Protein AF-A0A174PTY2-F1 (afdb_monomer_lite)

Organism: NCBI:txid40520

Radius of gyration: 15.73 Å; chains: 1; bounding box: 35×33×38 Å

pLDDT: mean 95.58, std 2.13, range [88.5, 98.44]

Foldseek 3Di:
DDPVVVVVVCVPDDPPDFDAPDDPPHFTFLDWDDDPVDPDIDTDGPVRDLVLCVLVVLVVVCVVVVPDPVVSLLSCVVSVNALVNCCVRVNDVVSVVSVVVCVVVVVD

Structure (mmCIF, N/CA/C/O backbone):
data_AF-A0A174PTY2-F1
#
_entry.id   AF-A0A174PTY2-F1
#
loop_
_atom_site.group_PDB
_atom_site.id
_atom_site.type_symbol
_atom_site.label_atom_id
_atom_site.label_alt_id
_atom_site.label_comp_id
_atom_site.label_asym_id
_atom_site.label_entity_id
_atom_site.label_seq_id
_atom_site.pdbx_PDB_ins_code
_atom_site.Cartn_x
_atom_site.Cartn_y
_atom_site.Cartn_z
_atom_site.occupancy
_atom_site.B_iso_or_equiv
_atom_site.auth_seq_id
_atom_site.auth_comp_id
_atom_site.auth_asym_id
_atom_site.auth_atom_id
_atom_site.pdbx_PDB_model_num
ATOM 1 N N . MET A 1 1 ? -17.431 2.191 12.980 1.00 91.50 1 MET A N 1
ATOM 2 C CA . MET A 1 1 ? -16.664 1.610 14.117 1.00 91.50 1 MET A CA 1
ATOM 3 C C . MET A 1 1 ? -15.576 2.609 14.516 1.00 91.50 1 MET A C 1
ATOM 5 O O . MET A 1 1 ? -15.190 3.385 13.661 1.00 91.50 1 MET A O 1
ATOM 9 N N . LYS A 1 2 ? -15.103 2.662 15.771 1.00 96.50 2 LYS A N 1
ATOM 10 C CA . LYS A 1 2 ? -13.950 3.520 16.140 1.00 96.50 2 LYS A CA 1
ATOM 11 C C . LYS A 1 2 ? -12.630 2.769 15.922 1.00 96.50 2 LYS A C 1
ATOM 13 O O . LYS A 1 2 ? -12.605 1.561 16.144 1.00 96.50 2 LYS A O 1
ATOM 18 N N . VAL A 1 3 ? -11.544 3.479 15.599 1.00 95.69 3 VAL A N 1
ATOM 19 C CA . VAL A 1 3 ? -10.204 2.906 15.323 1.00 95.69 3 VAL A CA 1
ATOM 20 C C . VAL A 1 3 ? -9.752 1.926 16.411 1.00 95.69 3 VAL A C 1
ATOM 22 O O . VAL A 1 3 ? -9.483 0.767 16.124 1.00 95.69 3 VAL A O 1
ATOM 25 N N . LYS A 1 4 ? -9.813 2.324 17.691 1.00 97.25 4 LYS A N 1
ATOM 26 C CA . LYS A 1 4 ? -9.450 1.448 18.827 1.00 97.25 4 LYS A CA 1
ATOM 27 C C . LYS A 1 4 ? -10.225 0.126 18.890 1.00 97.25 4 LYS A C 1
ATOM 29 O O . LYS A 1 4 ? -9.768 -0.837 19.492 1.00 97.25 4 LYS A O 1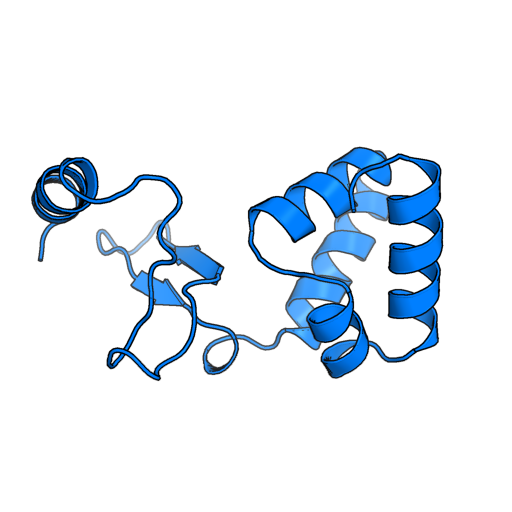
ATOM 34 N N . THR A 1 5 ? -11.445 0.101 18.360 1.00 97.94 5 THR A N 1
ATOM 35 C CA . THR A 1 5 ? -12.285 -1.100 18.330 1.00 97.94 5 THR A CA 1
ATOM 36 C C . THR A 1 5 ? -11.957 -1.961 17.118 1.00 97.94 5 THR A C 1
ATOM 38 O O . THR A 1 5 ? -12.020 -3.181 17.238 1.00 97.94 5 THR A O 1
ATOM 41 N N . LEU A 1 6 ? -11.606 -1.339 15.988 1.00 96.38 6 LEU A N 1
ATOM 42 C CA . LEU A 1 6 ? -11.140 -2.035 14.791 1.00 96.38 6 LEU A CA 1
ATOM 43 C C . LEU A 1 6 ? -9.818 -2.758 15.069 1.00 96.38 6 LEU A C 1
ATOM 45 O O . LEU A 1 6 ? -9.762 -3.967 14.885 1.00 96.38 6 LEU A O 1
ATOM 49 N N . ILE A 1 7 ? -8.828 -2.059 15.639 1.00 96.94 7 ILE A N 1
ATOM 50 C CA . ILE A 1 7 ? -7.522 -2.630 16.018 1.00 96.94 7 ILE A CA 1
ATOM 51 C C . ILE A 1 7 ? -7.704 -3.888 16.880 1.00 96.94 7 ILE A C 1
ATOM 53 O O . ILE A 1 7 ? -7.281 -4.968 16.493 1.00 96.94 7 ILE A O 1
ATOM 57 N N . LYS A 1 8 ? -8.476 -3.800 17.972 1.00 97.94 8 LYS A N 1
ATOM 58 C CA . LYS A 1 8 ? -8.756 -4.945 18.866 1.00 97.94 8 LYS A CA 1
ATOM 59 C C . LYS A 1 8 ? -9.435 -6.146 18.202 1.00 97.94 8 LYS A C 1
ATOM 61 O O . LYS A 1 8 ? -9.479 -7.232 18.784 1.00 97.94 8 LYS A O 1
ATOM 66 N N . LYS A 1 9 ? -10.106 -5.935 17.069 1.00 97.44 9 LYS A N 1
ATOM 67 C CA . LYS A 1 9 ? -10.728 -7.012 16.293 1.00 97.44 9 LYS A CA 1
ATOM 68 C C . LYS A 1 9 ? -9.720 -7.624 15.323 1.00 97.44 9 LYS A C 1
ATOM 70 O O . LYS A 1 9 ? -9.700 -8.845 15.230 1.00 97.44 9 LYS A O 1
ATOM 75 N N . LEU A 1 10 ? -8.909 -6.796 14.663 1.00 96.44 10 LEU A N 1
ATOM 76 C CA . LEU A 1 10 ? -7.859 -7.230 13.738 1.00 96.44 10 LEU A CA 1
ATOM 77 C C . LEU A 1 10 ? -6.730 -7.983 14.454 1.00 96.44 10 LEU A C 1
ATOM 79 O O . LEU A 1 10 ? -6.303 -9.007 13.950 1.00 96.44 10 LEU A O 1
ATOM 83 N N . GLU A 1 11 ? -6.363 -7.591 15.680 1.00 97.00 11 GLU A N 1
ATOM 84 C CA . GLU A 1 11 ? -5.370 -8.286 16.532 1.00 97.00 11 GLU A CA 1
ATOM 85 C C . GLU A 1 11 ? -5.662 -9.782 16.775 1.00 97.00 11 GLU A C 1
ATOM 87 O O . GLU A 1 11 ? -4.813 -10.507 17.283 1.00 97.00 11 GLU A O 1
ATOM 92 N N . LYS A 1 12 ? -6.885 -10.245 16.492 1.00 97.06 12 LYS A N 1
ATOM 93 C CA . LYS A 1 12 ? -7.300 -11.645 16.670 1.00 97.06 12 LYS A CA 1
ATOM 94 C C . LYS A 1 12 ? -7.265 -12.459 15.378 1.00 97.06 12 LYS A C 1
ATOM 96 O O . LYS A 1 12 ? -7.578 -13.647 15.427 1.00 97.06 12 LYS A O 1
ATOM 101 N N . MET A 1 13 ? -7.010 -11.806 14.251 1.00 97.44 13 MET A N 1
ATOM 102 C CA . MET A 1 13 ? -6.955 -12.423 12.931 1.00 97.44 13 MET A CA 1
ATOM 103 C C . MET A 1 13 ? -5.518 -12.849 12.621 1.00 97.44 13 MET A C 1
ATOM 105 O O . MET A 1 13 ? -4.594 -12.509 13.359 1.00 97.44 13 MET A O 1
ATOM 109 N N . ASP A 1 14 ? -5.350 -13.617 11.548 1.00 97.38 14 ASP A N 1
ATOM 110 C CA . ASP A 1 14 ? -4.030 -13.879 10.978 1.00 97.38 14 ASP A CA 1
ATOM 111 C C . ASP A 1 14 ? -3.397 -12.538 10.552 1.00 97.38 14 ASP A C 1
ATOM 113 O O . ASP A 1 14 ? -4.047 -11.807 9.799 1.00 97.38 14 ASP A O 1
ATOM 117 N N . PRO A 1 15 ? -2.207 -12.167 11.064 1.00 94.75 15 PRO A N 1
ATOM 118 C CA . PRO A 1 15 ? -1.555 -10.908 10.704 1.00 94.75 15 PRO A CA 1
ATOM 119 C C . PRO A 1 15 ? -1.213 -10.808 9.214 1.00 94.75 15 PRO A C 1
ATOM 121 O O . PRO A 1 15 ? -1.152 -9.696 8.705 1.00 94.75 15 PRO A O 1
ATOM 124 N N . GLU A 1 16 ? -1.068 -11.940 8.520 1.00 92.94 16 GLU A N 1
ATOM 125 C CA . GLU A 1 16 ? -0.780 -11.984 7.082 1.00 92.94 16 GLU A CA 1
ATOM 126 C C . GLU A 1 16 ? -2.060 -11.993 6.225 1.00 92.94 16 GLU A C 1
ATOM 128 O O . GLU A 1 16 ? -2.002 -12.057 4.997 1.00 92.94 16 GLU A O 1
ATOM 133 N N . ALA A 1 17 ? -3.247 -11.966 6.846 1.00 94.25 17 ALA A N 1
ATOM 134 C CA . ALA A 1 17 ? -4.498 -11.914 6.103 1.00 94.25 17 ALA A CA 1
ATOM 135 C C . ALA A 1 17 ? -4.751 -10.518 5.526 1.00 94.25 17 ALA A C 1
ATOM 137 O O . ALA A 1 17 ? -4.751 -9.507 6.229 1.00 94.25 17 ALA A O 1
ATOM 138 N N . GLU A 1 18 ? -5.098 -10.490 4.246 1.00 92.56 18 GLU A N 1
ATOM 139 C CA . GLU A 1 18 ? -5.448 -9.267 3.540 1.00 92.56 18 GLU A CA 1
ATOM 140 C C . GLU A 1 18 ? -6.781 -8.674 4.029 1.00 92.56 18 GLU A C 1
ATOM 142 O O . GLU A 1 18 ? -7.796 -9.365 4.194 1.00 92.56 18 GLU A O 1
ATOM 147 N N . VAL A 1 19 ? -6.800 -7.355 4.228 1.00 94.62 19 VAL A N 1
ATOM 148 C CA . VAL A 1 19 ? -8.009 -6.613 4.592 1.00 94.62 19 VAL A CA 1
ATOM 149 C C . VAL A 1 19 ? -8.740 -6.196 3.319 1.00 94.62 19 VAL A C 1
ATOM 151 O O . VAL A 1 19 ? -8.213 -5.420 2.530 1.00 94.62 19 VAL A O 1
ATOM 154 N N . ARG A 1 20 ? -9.982 -6.660 3.142 1.00 95.25 20 ARG A N 1
ATOM 155 C CA . ARG A 1 20 ? -10.832 -6.328 1.983 1.00 95.25 20 ARG A CA 1
ATOM 156 C C . ARG A 1 20 ? -12.045 -5.484 2.374 1.00 95.25 20 ARG A C 1
ATOM 158 O O . ARG A 1 20 ? -12.623 -5.693 3.447 1.00 95.25 20 ARG A O 1
ATOM 165 N N . LEU A 1 21 ? -12.456 -4.554 1.509 1.00 94.69 21 LEU A N 1
ATOM 166 C CA . LEU A 1 21 ? -13.721 -3.818 1.650 1.00 94.69 21 LEU A CA 1
ATOM 167 C C . LEU A 1 21 ? -14.868 -4.504 0.894 1.00 94.69 21 LEU A C 1
ATOM 169 O O . LEU A 1 21 ? -14.661 -5.380 0.064 1.00 94.69 21 LEU A O 1
ATOM 173 N N . HIS A 1 22 ? -16.102 -4.091 1.200 1.00 90.88 22 HIS A N 1
ATOM 174 C CA . HIS A 1 22 ? -17.368 -4.628 0.673 1.00 90.88 22 HIS A CA 1
ATOM 175 C C . HIS A 1 22 ? -17.715 -6.044 1.153 1.00 90.88 22 HIS A C 1
ATOM 177 O O . HIS A 1 22 ? -18.594 -6.195 2.005 1.00 90.88 22 HIS A O 1
ATOM 183 N N . ASP A 1 23 ? -17.040 -7.069 0.637 1.00 92.19 23 ASP A N 1
ATOM 184 C CA . ASP A 1 23 ? -17.247 -8.470 1.004 1.00 92.19 23 ASP A CA 1
ATOM 185 C C . ASP A 1 23 ? -15.995 -9.326 0.716 1.00 92.19 23 ASP A C 1
ATOM 187 O O . ASP A 1 23 ? -14.934 -8.811 0.379 1.00 92.19 23 ASP A O 1
ATOM 191 N N . LYS A 1 24 ? -16.096 -10.653 0.876 1.00 91.62 24 LYS A N 1
ATOM 192 C CA . LYS A 1 24 ? -14.976 -11.599 0.691 1.00 91.62 24 LYS A CA 1
ATOM 193 C C . LYS A 1 24 ? -14.362 -11.602 -0.719 1.00 91.62 24 LYS A C 1
ATOM 195 O O . LYS A 1 24 ? -13.284 -12.156 -0.902 1.00 91.62 24 LYS A O 1
ATOM 200 N N . SER A 1 25 ? -15.082 -11.080 -1.704 1.00 93.38 25 SER A N 1
ATOM 201 C CA . SER A 1 25 ? -14.681 -10.949 -3.104 1.00 93.38 25 SER A CA 1
ATOM 202 C C . SER A 1 25 ? -14.470 -9.487 -3.502 1.00 93.38 25 SER A C 1
ATOM 204 O O . SER A 1 25 ? -14.222 -9.222 -4.674 1.00 93.38 25 SER A O 1
ATOM 206 N N . GLY A 1 26 ? -14.576 -8.553 -2.552 1.00 94.31 26 GLY A N 1
ATOM 207 C CA . GLY A 1 26 ? -14.283 -7.144 -2.773 1.00 94.31 26 GLY A CA 1
ATOM 208 C C . GLY A 1 26 ? -12.785 -6.855 -2.821 1.00 94.31 26 GLY A C 1
ATOM 209 O O . GLY A 1 26 ? -11.951 -7.765 -2.790 1.00 94.31 26 GLY A O 1
ATOM 210 N N . GLU A 1 27 ? -12.449 -5.576 -2.917 1.00 95.12 27 GLU A N 1
ATOM 211 C CA . GLU A 1 27 ? -11.087 -5.125 -3.192 1.00 95.12 27 GLU A CA 1
ATOM 212 C C . GLU A 1 27 ? -10.219 -5.057 -1.923 1.00 95.12 27 GLU A C 1
ATOM 214 O O . GLU A 1 27 ? -10.734 -4.726 -0.844 1.00 95.12 27 GLU A O 1
ATOM 219 N N . PRO A 1 28 ? -8.913 -5.364 -2.033 1.00 95.44 28 PRO A N 1
ATOM 220 C CA . PRO A 1 28 ? -7.943 -5.107 -0.974 1.00 95.44 28 PRO A CA 1
ATOM 221 C C . PRO A 1 28 ? -7.878 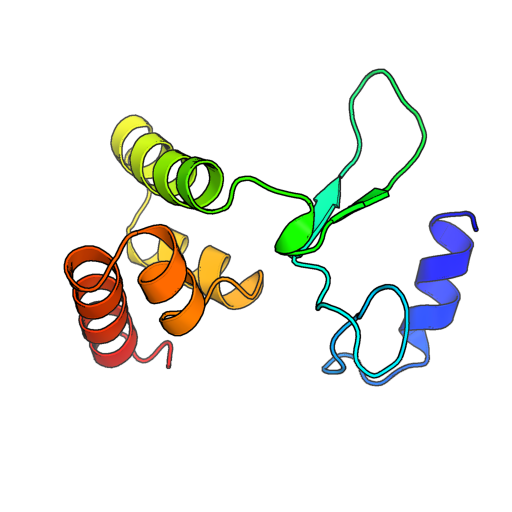-3.619 -0.621 1.00 95.44 28 PRO A C 1
ATOM 223 O O . PRO A 1 28 ? -7.937 -2.752 -1.493 1.00 95.44 28 PRO A O 1
ATOM 226 N N . VAL A 1 29 ? -7.750 -3.323 0.670 1.00 95.81 29 VAL A N 1
ATOM 227 C CA . VAL A 1 29 ? -7.442 -1.973 1.148 1.00 95.81 29 VAL A CA 1
ATOM 228 C C . VAL A 1 29 ? -5.989 -1.656 0.813 1.00 95.81 29 VAL A C 1
ATOM 230 O O . VAL A 1 29 ? -5.104 -2.369 1.272 1.00 95.81 29 VAL A O 1
ATOM 233 N N . LEU A 1 30 ? -5.764 -0.557 0.095 1.00 95.12 30 LEU A N 1
ATOM 234 C CA . LEU A 1 30 ? -4.432 -0.033 -0.220 1.00 95.12 30 LEU A CA 1
ATOM 235 C C . LEU A 1 30 ? -4.033 1.102 0.727 1.00 95.12 30 LEU A C 1
ATOM 237 O O . LEU A 1 30 ? -2.897 1.173 1.183 1.00 95.12 30 LEU A O 1
ATOM 241 N N . PHE A 1 31 ? -4.984 1.974 1.090 1.00 94.75 31 PHE A N 1
ATOM 242 C CA . PHE A 1 31 ? -4.674 3.173 1.874 1.00 94.75 31 PHE A CA 1
ATOM 243 C C . PHE A 1 31 ? -5.532 3.311 3.124 1.00 94.75 31 PHE A C 1
ATOM 245 O O . PHE A 1 31 ? -6.741 3.061 3.122 1.00 94.75 31 PHE A O 1
ATOM 252 N N . VAL A 1 32 ? -4.901 3.798 4.194 1.00 94.56 32 VAL A N 1
ATOM 253 C CA . VAL A 1 32 ? -5.555 4.219 5.437 1.00 94.56 32 VAL A CA 1
ATOM 254 C C . VAL A 1 32 ? -5.349 5.716 5.597 1.00 94.56 32 VAL A C 1
ATOM 256 O O . VAL A 1 32 ? -4.250 6.171 5.906 1.00 94.56 32 VAL A O 1
ATOM 259 N N . LEU A 1 33 ? -6.411 6.497 5.414 1.00 93.62 33 LEU A N 1
ATOM 260 C CA . LEU A 1 33 ? -6.308 7.950 5.359 1.00 93.62 33 LEU A CA 1
ATOM 261 C C . LEU A 1 33 ? -7.001 8.644 6.524 1.00 93.62 33 LEU A C 1
ATOM 263 O O . LEU A 1 33 ? -8.025 8.203 7.050 1.00 93.62 33 LEU A O 1
ATOM 267 N N . CYS A 1 34 ? -6.435 9.791 6.888 1.00 93.38 34 CYS A N 1
ATOM 268 C CA . CYS A 1 34 ? -7.012 10.760 7.804 1.00 93.38 34 CYS A CA 1
ATOM 269 C C . CYS A 1 34 ? -6.580 12.160 7.360 1.00 93.38 34 CYS A C 1
ATOM 271 O O . CYS A 1 34 ? -5.388 12.457 7.275 1.00 93.38 34 CYS A O 1
ATOM 273 N N . ALA A 1 35 ? -7.535 13.047 7.090 1.00 89.88 35 ALA A N 1
ATOM 274 C CA . ALA A 1 35 ? -7.220 14.432 6.758 1.00 89.88 35 ALA A CA 1
ATOM 275 C C . ALA A 1 35 ? -7.236 15.307 8.012 1.00 89.88 35 ALA A C 1
ATOM 277 O O . ALA A 1 35 ? -8.135 15.207 8.836 1.00 89.88 35 ALA A O 1
ATOM 278 N N . LYS A 1 36 ? -6.312 16.274 8.105 1.00 88.50 36 LYS A N 1
ATOM 279 C CA . LYS A 1 36 ? -6.143 17.173 9.270 1.00 88.50 36 LYS A CA 1
ATOM 280 C C . LYS A 1 36 ? -7.436 17.825 9.794 1.00 88.50 36 LYS A C 1
ATOM 282 O O . LYS A 1 36 ? -7.504 18.180 10.966 1.00 88.50 36 LYS A O 1
ATOM 287 N N . LYS A 1 37 ? -8.436 18.038 8.931 1.00 92.56 37 LYS A N 1
ATOM 288 C CA . LYS A 1 37 ? -9.716 18.685 9.276 1.00 92.56 37 LYS A CA 1
ATOM 289 C C . LYS A 1 37 ? -10.812 17.713 9.720 1.00 92.56 37 LYS A C 1
ATOM 291 O O . LYS A 1 37 ? -11.839 18.171 10.211 1.00 92.56 37 LYS A O 1
ATOM 296 N N . TYR A 1 38 ? -10.610 16.411 9.550 1.00 90.88 38 TYR A N 1
ATOM 297 C CA . TYR A 1 38 ? -11.609 15.388 9.823 1.00 90.88 38 TYR A CA 1
ATOM 298 C C . TYR A 1 38 ? -11.048 14.383 10.837 1.00 90.88 38 TYR A C 1
ATOM 300 O O . TYR A 1 38 ? -9.955 13.865 10.641 1.00 90.88 38 TYR A O 1
ATOM 308 N N . PRO A 1 39 ? -11.763 14.096 11.937 1.00 89.62 39 PRO A N 1
ATOM 309 C CA . PRO A 1 39 ? -11.300 13.147 12.951 1.00 89.62 39 PRO A CA 1
ATOM 310 C C . PRO A 1 39 ? -11.513 11.680 12.541 1.00 89.62 39 PRO A C 1
ATOM 312 O O . PRO A 1 39 ? -11.191 10.770 13.310 1.00 89.62 39 PRO A O 1
ATOM 315 N N . ASP A 1 40 ? -12.141 11.454 11.390 1.00 95.31 40 ASP A N 1
ATOM 316 C CA . ASP A 1 40 ? -12.516 10.145 10.885 1.00 95.31 40 ASP A CA 1
ATOM 317 C C . ASP A 1 40 ? -11.398 9.542 10.029 1.00 95.31 40 ASP A C 1
ATOM 319 O O . ASP A 1 40 ? -10.622 10.252 9.395 1.00 95.31 40 ASP A O 1
ATOM 323 N N . VAL A 1 41 ? -11.344 8.211 10.028 1.00 95.69 41 VAL A N 1
ATOM 324 C CA . VAL A 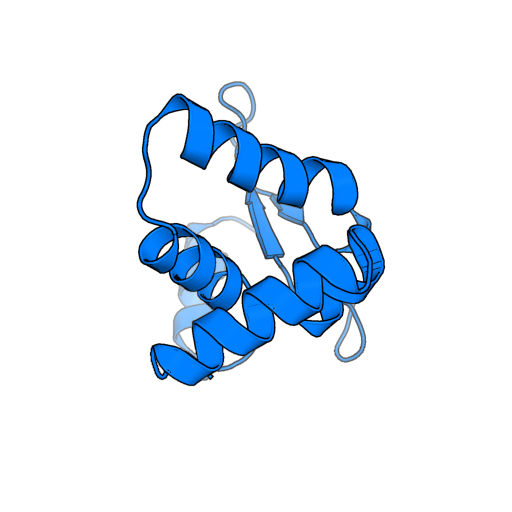1 41 ? -10.430 7.416 9.204 1.00 95.69 41 VAL A CA 1
ATOM 325 C C . VAL A 1 41 ? -11.260 6.701 8.155 1.00 95.69 41 VAL A C 1
ATOM 327 O O . VAL A 1 41 ? -12.295 6.115 8.494 1.00 95.69 41 VAL A O 1
ATOM 330 N N . TRP A 1 42 ? -10.802 6.723 6.911 1.00 94.50 42 TRP A N 1
ATOM 331 C CA . TRP A 1 42 ? -11.370 5.918 5.838 1.00 94.50 42 TRP A CA 1
ATOM 332 C C . TRP A 1 42 ? -10.293 5.047 5.205 1.00 94.50 42 TRP A C 1
ATOM 334 O O . TRP A 1 42 ? -9.096 5.310 5.319 1.00 94.50 42 TRP A O 1
ATOM 344 N N . LEU A 1 43 ? -10.760 3.960 4.613 1.00 95.62 43 LEU A N 1
ATOM 345 C CA . LEU A 1 43 ? -9.950 2.975 3.923 1.00 95.62 43 LEU A CA 1
ATOM 346 C C . LEU A 1 43 ? -10.268 3.124 2.441 1.00 95.62 43 LEU A C 1
ATOM 348 O O . LEU A 1 43 ? -11.445 3.280 2.111 1.00 95.62 43 LEU A O 1
ATOM 352 N N . GLN A 1 44 ? -9.249 3.112 1.594 1.00 95.69 44 GLN A N 1
ATOM 353 C CA . GLN A 1 44 ? -9.419 3.172 0.147 1.00 95.69 44 GLN A CA 1
ATOM 354 C C . GLN A 1 44 ? -8.858 1.922 -0.504 1.00 95.69 44 GLN A C 1
ATOM 356 O O . GLN A 1 44 ? -7.859 1.358 -0.056 1.00 95.69 44 GLN A O 1
ATOM 361 N N . THR A 1 45 ? -9.547 1.510 -1.551 1.00 96.12 45 THR A N 1
ATOM 362 C CA . THR A 1 45 ? -9.188 0.418 -2.446 1.00 96.12 45 THR A CA 1
ATOM 363 C C . THR A 1 45 ? -8.706 0.986 -3.777 1.00 96.12 45 THR A C 1
ATOM 365 O O . THR A 1 45 ? -8.752 2.199 -3.991 1.00 96.12 45 THR A O 1
ATOM 368 N N . GLU A 1 46 ? -8.264 0.113 -4.679 1.00 95.25 46 GLU A N 1
ATOM 369 C CA . GLU A 1 46 ? -7.855 0.493 -6.033 1.00 95.25 46 GLU A CA 1
ATOM 370 C C . GLU A 1 46 ? -8.935 1.319 -6.759 1.00 95.25 46 GLU A C 1
ATOM 372 O O . GLU A 1 46 ? -8.628 2.340 -7.367 1.00 95.25 46 GLU A O 1
ATOM 377 N N . GLY A 1 47 ? -10.212 0.932 -6.653 1.00 94.44 47 GLY A N 1
ATOM 378 C CA . GLY A 1 47 ? -11.324 1.646 -7.285 1.00 94.44 47 GLY A CA 1
ATOM 379 C C . GLY A 1 47 ? -11.648 3.033 -6.709 1.00 94.44 47 GLY A C 1
ATOM 380 O O . GLY A 1 47 ? -12.403 3.783 -7.333 1.00 94.44 47 GLY A O 1
ATOM 381 N N . ASP A 1 48 ? -11.107 3.393 -5.541 1.00 95.31 48 ASP A N 1
ATOM 382 C CA . ASP A 1 48 ? -11.366 4.679 -4.877 1.00 95.31 48 ASP A CA 1
ATOM 383 C C . ASP A 1 48 ? -10.346 5.775 -5.243 1.00 95.31 48 ASP A C 1
ATOM 385 O O . ASP A 1 48 ? -10.522 6.929 -4.834 1.00 95.31 48 ASP A O 1
ATOM 389 N N . VAL A 1 49 ? -9.270 5.421 -5.954 1.00 93.38 49 VAL A N 1
ATOM 390 C CA . VAL A 1 49 ? -8.092 6.270 -6.182 1.00 93.38 49 VAL A CA 1
ATOM 391 C C . VAL A 1 49 ? -7.730 6.292 -7.666 1.00 93.38 49 VAL A C 1
ATOM 393 O O . VAL A 1 49 ? -7.864 5.294 -8.370 1.00 93.38 49 VAL A O 1
ATOM 396 N N . ASP A 1 50 ? -7.257 7.439 -8.154 1.00 96.81 50 ASP A N 1
ATOM 397 C CA . ASP A 1 50 ? -6.585 7.498 -9.453 1.00 96.81 50 ASP A CA 1
ATOM 398 C C . ASP A 1 50 ? -5.180 6.905 -9.298 1.00 96.81 50 ASP A C 1
ATOM 400 O O . ASP A 1 50 ? -4.228 7.596 -8.944 1.00 96.81 50 ASP A O 1
ATOM 404 N N . MET A 1 51 ? -5.073 5.589 -9.476 1.00 96.69 51 MET A N 1
ATOM 405 C CA . MET A 1 51 ? -3.818 4.873 -9.252 1.00 96.69 51 MET A CA 1
ATOM 406 C C . MET A 1 51 ? -2.720 5.261 -10.245 1.00 96.69 51 MET A C 1
ATOM 408 O O . MET A 1 51 ? -1.546 5.151 -9.905 1.00 96.69 51 MET A O 1
ATOM 412 N N . SER A 1 52 ? -3.064 5.741 -11.444 1.00 97.19 52 SER A N 1
ATOM 413 C CA . SER A 1 52 ? -2.062 6.271 -12.373 1.00 97.19 52 SER A CA 1
ATOM 414 C C . SER A 1 52 ? -1.390 7.514 -11.784 1.00 97.19 52 SER A C 1
ATOM 416 O O . SER A 1 52 ? -0.164 7.575 -11.742 1.00 97.19 52 SER A O 1
ATOM 418 N N . ASP A 1 53 ? -2.179 8.470 -11.282 1.00 97.44 53 ASP A N 1
ATOM 419 C CA . ASP A 1 53 ? -1.663 9.683 -10.629 1.00 97.44 53 ASP A CA 1
ATOM 420 C C . ASP A 1 53 ? -0.905 9.347 -9.335 1.00 97.44 53 ASP A C 1
ATOM 422 O O . ASP A 1 53 ? 0.197 9.831 -9.102 1.00 97.44 53 ASP A O 1
ATOM 426 N N . GLU A 1 54 ? -1.453 8.442 -8.527 1.00 96.44 54 GLU A N 1
ATOM 427 C CA . GLU A 1 54 ? -0.903 8.040 -7.230 1.00 96.44 54 GLU A CA 1
ATOM 428 C C . GLU A 1 54 ? 0.443 7.295 -7.349 1.00 96.44 54 GLU A C 1
ATOM 430 O O . GLU A 1 54 ? 1.340 7.502 -6.527 1.00 96.44 54 GLU A O 1
ATOM 435 N N . ILE A 1 55 ? 0.628 6.439 -8.363 1.00 96.19 55 ILE A N 1
ATOM 436 C CA . ILE A 1 55 ? 1.920 5.773 -8.611 1.00 96.19 55 ILE A CA 1
ATOM 437 C C . ILE A 1 55 ? 2.914 6.764 -9.227 1.00 96.19 55 ILE A C 1
ATOM 439 O O . ILE A 1 55 ? 4.061 6.822 -8.785 1.00 96.19 55 ILE A O 1
ATOM 443 N N . GLN A 1 56 ? 2.485 7.587 -10.190 1.00 96.44 56 GLN A N 1
ATOM 444 C CA . GLN A 1 56 ? 3.363 8.593 -10.796 1.00 96.44 56 GLN A CA 1
ATOM 445 C C . GLN A 1 56 ? 3.874 9.598 -9.754 1.00 96.44 56 GLN A C 1
ATOM 447 O O . GLN A 1 56 ? 5.063 9.907 -9.736 1.00 96.44 56 GLN A O 1
ATOM 452 N N . ALA A 1 57 ? 3.012 10.048 -8.839 1.00 95.88 57 ALA A N 1
ATOM 453 C CA . ALA A 1 57 ? 3.382 10.975 -7.776 1.00 95.88 57 ALA A CA 1
ATOM 454 C C . ALA A 1 57 ? 4.465 10.411 -6.841 1.00 95.88 57 ALA A C 1
ATOM 456 O O . ALA A 1 57 ? 5.314 11.171 -6.382 1.00 95.88 57 ALA A O 1
ATOM 457 N N . ARG A 1 58 ? 4.479 9.093 -6.582 1.00 94.88 58 ARG A N 1
ATOM 458 C CA . ARG A 1 58 ? 5.560 8.452 -5.808 1.00 94.88 58 ARG A CA 1
ATOM 459 C C . ARG A 1 58 ? 6.901 8.551 -6.520 1.00 94.88 58 ARG A C 1
ATOM 461 O O . ARG A 1 58 ? 7.900 8.876 -5.886 1.00 94.88 58 ARG A O 1
ATOM 468 N N . PHE A 1 59 ? 6.926 8.285 -7.824 1.00 94.38 59 PHE A N 1
ATOM 469 C CA . PHE A 1 59 ? 8.153 8.392 -8.611 1.00 94.38 59 PHE A CA 1
ATOM 470 C C . PHE A 1 59 ? 8.636 9.839 -8.710 1.00 94.38 59 PHE A C 1
ATOM 472 O O . PHE A 1 59 ? 9.824 10.101 -8.533 1.00 94.38 59 PHE A O 1
ATOM 479 N N . ASP A 1 60 ? 7.721 10.782 -8.926 1.00 96.31 60 ASP A N 1
ATOM 480 C CA . ASP A 1 60 ? 8.051 12.205 -8.991 1.00 96.31 60 ASP A CA 1
ATOM 481 C C . ASP A 1 60 ? 8.613 12.711 -7.650 1.00 96.31 60 ASP A C 1
ATOM 483 O O . ASP A 1 60 ? 9.638 13.397 -7.638 1.00 96.31 60 ASP A O 1
ATOM 487 N N . ASP A 1 61 ? 8.006 12.322 -6.522 1.00 95.38 61 ASP A N 1
ATOM 488 C CA . ASP A 1 61 ? 8.494 12.656 -5.177 1.00 95.38 61 ASP A CA 1
ATOM 489 C C . ASP A 1 61 ? 9.870 12.033 -4.900 1.00 95.38 61 ASP A C 1
ATOM 491 O O . ASP A 1 61 ? 10.765 12.709 -4.388 1.00 95.38 61 ASP A O 1
ATOM 495 N N . ALA A 1 62 ? 10.083 10.778 -5.306 1.00 94.75 62 ALA A N 1
ATOM 496 C CA . ALA A 1 62 ? 11.376 10.116 -5.179 1.00 94.75 62 ALA A CA 1
ATOM 497 C C . ALA A 1 62 ? 12.477 10.846 -5.960 1.00 94.75 62 ALA A C 1
ATOM 499 O O . ALA A 1 62 ? 13.581 11.031 -5.446 1.00 94.75 62 ALA A O 1
ATOM 500 N N . ILE A 1 63 ? 12.174 11.325 -7.169 1.00 94.62 63 ILE A N 1
ATOM 501 C CA . ILE A 1 63 ? 13.104 12.124 -7.973 1.00 94.62 63 ILE A CA 1
ATOM 502 C C . ILE A 1 63 ? 13.365 13.487 -7.318 1.00 94.62 63 ILE A C 1
ATOM 504 O O . ILE A 1 63 ? 14.517 13.922 -7.254 1.00 94.62 63 ILE A O 1
ATOM 508 N N . GLU A 1 64 ? 12.323 14.168 -6.832 1.00 96.50 64 GLU A N 1
ATOM 509 C CA . GLU A 1 64 ? 12.440 15.490 -6.202 1.00 96.50 64 GLU A CA 1
ATOM 510 C C . GLU A 1 64 ? 13.261 15.434 -4.905 1.00 96.50 64 GLU A C 1
ATOM 512 O O . GLU A 1 64 ? 14.112 16.298 -4.666 1.00 96.50 64 GLU A O 1
ATOM 517 N N . ASN A 1 65 ? 13.045 14.399 -4.093 1.00 95.38 65 ASN A N 1
ATOM 518 C CA . ASN A 1 65 ? 13.675 14.238 -2.785 1.00 95.38 65 ASN A CA 1
ATOM 519 C C . ASN A 1 65 ? 14.953 13.382 -2.808 1.00 95.38 65 ASN A C 1
ATOM 521 O O . ASN A 1 65 ? 15.667 13.333 -1.803 1.00 95.38 65 ASN A O 1
ATOM 525 N N . GLY A 1 66 ? 15.278 12.749 -3.939 1.00 94.25 66 GLY A N 1
ATOM 526 C CA . GLY A 1 66 ? 16.427 11.851 -4.072 1.00 94.25 66 GLY A CA 1
ATOM 527 C C . GLY A 1 66 ? 16.285 10.568 -3.250 1.00 94.25 66 GLY A C 1
ATOM 528 O O . GLY A 1 66 ? 17.273 10.104 -2.678 1.00 94.25 66 GLY A O 1
ATOM 529 N N . THR A 1 67 ? 15.064 10.041 -3.150 1.00 95.69 67 THR A N 1
ATOM 530 C CA . THR A 1 67 ? 14.758 8.772 -2.476 1.00 95.69 67 THR A CA 1
ATOM 531 C C . THR A 1 67 ? 15.355 7.610 -3.267 1.00 95.69 67 THR A C 1
ATOM 533 O O . THR A 1 67 ? 15.348 7.624 -4.499 1.00 95.69 67 THR A O 1
ATOM 536 N N . ASP A 1 68 ? 15.893 6.612 -2.564 1.00 95.75 68 ASP A N 1
ATOM 537 C CA . ASP A 1 68 ? 16.451 5.420 -3.199 1.00 95.75 68 ASP A CA 1
ATOM 538 C C . ASP A 1 68 ? 15.339 4.589 -3.855 1.00 95.75 68 ASP A C 1
ATOM 540 O O . ASP A 1 68 ? 14.276 4.378 -3.272 1.00 95.75 68 ASP A O 1
ATOM 544 N N . GLU A 1 69 ? 15.581 4.117 -5.076 1.00 95.69 69 GLU A N 1
ATOM 545 C CA . GLU A 1 69 ? 14.606 3.338 -5.844 1.00 95.69 69 GLU A CA 1
ATOM 546 C C . GLU A 1 69 ? 14.223 2.024 -5.138 1.00 95.69 69 GLU A C 1
ATOM 548 O O . GLU A 1 69 ? 13.066 1.602 -5.202 1.00 95.69 69 GLU A O 1
ATOM 553 N N . LEU A 1 70 ? 15.153 1.420 -4.385 1.00 96.31 70 LEU A N 1
ATOM 554 C CA . LEU A 1 70 ? 14.881 0.243 -3.561 1.00 96.31 70 LEU A CA 1
ATOM 555 C C . LEU A 1 70 ? 13.846 0.544 -2.475 1.00 96.31 70 LEU A C 1
ATOM 557 O O . LEU A 1 70 ? 12.923 -0.247 -2.278 1.00 96.31 70 LEU A O 1
ATOM 561 N N . ASP A 1 71 ? 13.977 1.691 -1.803 1.00 96.31 71 ASP A N 1
ATOM 562 C CA . ASP A 1 71 ? 13.043 2.114 -0.755 1.00 96.31 71 ASP A CA 1
ATOM 563 C C . ASP A 1 71 ? 11.643 2.359 -1.343 1.00 96.31 71 ASP A C 1
ATOM 565 O O . ASP A 1 71 ? 10.642 1.956 -0.749 1.00 96.31 71 ASP A O 1
ATOM 569 N N . VAL A 1 72 ? 11.571 2.949 -2.544 1.00 96.12 72 VAL A N 1
ATOM 570 C CA . VAL A 1 72 ? 10.305 3.196 -3.253 1.00 96.12 72 VAL A CA 1
ATOM 571 C C . VAL A 1 72 ? 9.587 1.885 -3.565 1.00 96.12 72 VAL A C 1
ATOM 573 O O . VAL A 1 72 ? 8.413 1.731 -3.224 1.00 96.12 72 VAL A O 1
ATOM 576 N N . TYR A 1 73 ? 10.269 0.920 -4.189 1.00 97.38 73 TYR A N 1
ATOM 577 C CA . TYR A 1 73 ? 9.623 -0.343 -4.547 1.00 97.38 73 TYR A CA 1
ATOM 578 C C . TYR A 1 73 ? 9.292 -1.209 -3.336 1.00 97.38 73 TYR A C 1
ATOM 580 O O . TYR A 1 73 ? 8.251 -1.865 -3.341 1.00 97.38 73 TYR A O 1
ATOM 588 N N . MET A 1 74 ? 10.113 -1.186 -2.283 1.00 96.38 74 MET A N 1
ATOM 589 C CA . MET A 1 74 ? 9.765 -1.832 -1.018 1.00 96.38 74 MET A CA 1
ATOM 590 C C . MET A 1 74 ? 8.457 -1.274 -0.446 1.00 96.38 74 MET A C 1
ATOM 592 O O . MET A 1 74 ? 7.557 -2.052 -0.139 1.00 96.38 74 MET A O 1
ATOM 596 N N . GLU A 1 75 ? 8.307 0.053 -0.360 1.00 94.88 75 GLU A N 1
ATOM 597 C CA . GLU A 1 75 ? 7.076 0.676 0.146 1.00 94.88 75 GLU A CA 1
ATOM 598 C C . GLU A 1 75 ? 5.862 0.351 -0.741 1.00 94.88 75 GLU A C 1
ATOM 600 O O . GLU A 1 75 ? 4.773 0.047 -0.244 1.00 94.88 75 GLU A O 1
ATOM 605 N N . MET A 1 76 ? 6.037 0.372 -2.065 1.00 95.81 76 MET A N 1
ATOM 606 C CA . MET A 1 76 ? 4.978 -0.000 -3.007 1.00 95.81 76 MET A CA 1
ATOM 607 C C . MET A 1 76 ? 4.518 -1.448 -2.794 1.00 95.81 76 MET A C 1
ATOM 609 O O . MET A 1 76 ? 3.322 -1.690 -2.631 1.00 95.81 76 MET A O 1
ATOM 613 N N . LEU A 1 77 ? 5.446 -2.403 -2.706 1.00 96.25 77 LEU A N 1
ATOM 614 C CA . LEU A 1 77 ? 5.117 -3.812 -2.480 1.00 96.25 77 LEU A CA 1
ATOM 615 C C . LEU A 1 77 ? 4.466 -4.040 -1.108 1.00 96.25 77 LEU A C 1
ATOM 617 O O . LEU A 1 77 ? 3.462 -4.748 -1.019 1.00 96.25 77 LEU A O 1
ATOM 621 N N . GLU A 1 78 ? 4.976 -3.403 -0.050 1.00 92.69 78 GLU A N 1
ATOM 622 C CA . GLU A 1 78 ? 4.398 -3.476 1.301 1.00 92.69 78 GLU A CA 1
ATOM 623 C C . GLU A 1 78 ? 2.966 -2.921 1.366 1.00 92.69 78 GLU A C 1
ATOM 625 O O . GLU A 1 78 ? 2.148 -3.395 2.157 1.00 92.69 78 GLU A O 1
ATOM 630 N N . THR A 1 79 ? 2.640 -1.936 0.524 1.00 90.25 79 THR A N 1
ATOM 631 C CA . THR A 1 79 ? 1.293 -1.346 0.430 1.00 90.25 79 THR A CA 1
ATOM 632 C C . THR A 1 79 ? 0.369 -2.072 -0.552 1.00 90.25 79 THR A C 1
ATOM 634 O O . THR A 1 79 ? -0.798 -1.702 -0.681 1.00 90.25 79 THR A O 1
ATOM 637 N N . GLY A 1 80 ? 0.848 -3.138 -1.202 1.00 93.38 80 GLY A N 1
ATOM 638 C CA . GLY A 1 80 ? 0.074 -3.936 -2.156 1.00 93.38 80 GLY A CA 1
ATOM 639 C C . GLY A 1 80 ? 0.030 -3.362 -3.576 1.00 93.38 80 GLY A C 1
ATOM 640 O O . GLY A 1 80 ? -0.788 -3.802 -4.383 1.00 93.38 80 GLY A O 1
ATOM 641 N N . ILE A 1 81 ? 0.896 -2.394 -3.890 1.00 96.19 81 ILE A N 1
ATOM 642 C CA . ILE A 1 81 ? 1.110 -1.872 -5.242 1.00 96.19 81 ILE A CA 1
ATOM 643 C C . ILE A 1 81 ? 2.203 -2.718 -5.907 1.00 96.19 81 ILE A C 1
ATOM 645 O O . ILE A 1 81 ? 3.395 -2.433 -5.809 1.00 96.19 81 ILE A O 1
ATOM 649 N N . ASP A 1 82 ? 1.783 -3.795 -6.563 1.00 96.69 82 ASP A N 1
ATOM 650 C CA . ASP A 1 82 ? 2.663 -4.766 -7.210 1.00 96.69 82 ASP A CA 1
ATOM 651 C C . ASP A 1 82 ? 2.871 -4.497 -8.714 1.00 96.69 82 ASP A C 1
ATOM 653 O O . ASP A 1 82 ? 2.255 -3.614 -9.318 1.00 96.69 82 ASP A O 1
ATOM 657 N N . VAL A 1 83 ? 3.749 -5.285 -9.346 1.00 98.06 83 VAL A N 1
ATOM 658 C CA . VAL A 1 83 ? 4.041 -5.193 -10.788 1.00 98.06 83 VAL A CA 1
ATOM 659 C C . VAL A 1 83 ? 2.763 -5.269 -11.648 1.00 98.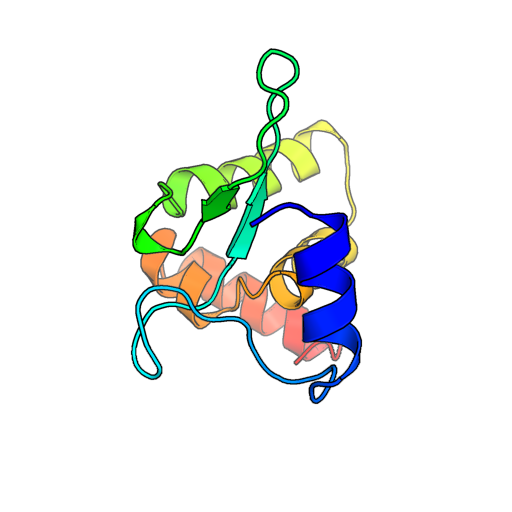06 83 VAL A C 1
ATOM 661 O O . VAL A 1 83 ? 2.604 -4.4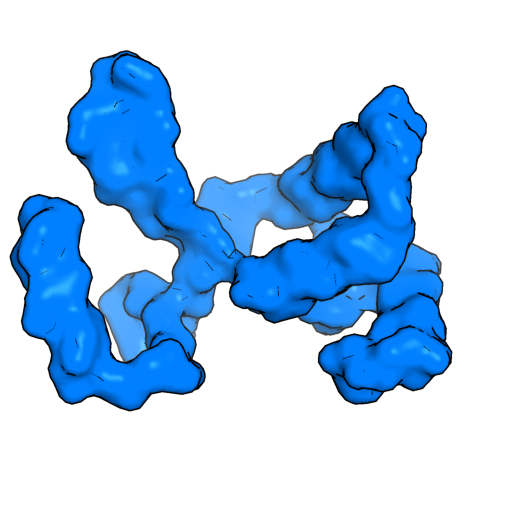31 -12.537 1.00 98.06 83 VAL A O 1
ATOM 664 N N . PRO A 1 84 ? 1.822 -6.217 -11.435 1.00 97.75 84 PRO A N 1
ATOM 665 C CA . PRO A 1 84 ? 0.527 -6.206 -12.118 1.00 97.75 84 PRO A CA 1
ATOM 666 C C . PRO A 1 84 ? -0.246 -4.888 -11.998 1.00 97.75 84 PRO A C 1
ATOM 668 O O . PRO A 1 84 ? -0.810 -4.431 -12.998 1.00 97.75 84 PRO A O 1
ATOM 671 N N . MET A 1 85 ? -0.277 -4.274 -10.813 1.00 97.00 85 MET A N 1
ATOM 672 C CA . MET A 1 85 ? -0.947 -2.993 -10.597 1.00 97.00 85 MET A CA 1
ATOM 673 C C . MET A 1 85 ? -0.256 -1.857 -11.356 1.00 97.00 85 MET A C 1
ATOM 675 O O . MET A 1 85 ? -0.927 -1.102 -12.063 1.00 97.00 85 MET A O 1
ATOM 679 N N . VAL A 1 86 ? 1.076 -1.777 -11.297 1.00 97.75 86 VAL A N 1
ATOM 680 C CA . VAL A 1 86 ? 1.850 -0.800 -12.081 1.00 97.75 86 VAL A CA 1
ATOM 681 C C . VAL A 1 86 ? 1.612 -1.002 -13.576 1.00 97.75 86 VAL A C 1
ATOM 683 O O . VAL A 1 86 ? 1.325 -0.041 -14.287 1.00 97.75 86 VAL A O 1
ATOM 686 N N . ARG A 1 87 ? 1.609 -2.251 -14.057 1.00 98.44 87 ARG A N 1
ATOM 687 C CA . ARG A 1 87 ? 1.350 -2.565 -15.471 1.00 98.44 87 ARG A CA 1
ATOM 688 C C . ARG A 1 87 ? -0.034 -2.104 -15.911 1.00 98.44 87 ARG A C 1
ATOM 690 O O . ARG A 1 87 ? -0.191 -1.563 -17.003 1.00 98.44 87 ARG A O 1
ATOM 697 N N . LYS A 1 88 ? -1.041 -2.289 -15.056 1.00 97.94 88 LYS A N 1
ATOM 698 C CA . LYS A 1 88 ? -2.421 -1.866 -15.318 1.00 97.94 88 LYS A CA 1
ATOM 699 C C . LYS A 1 88 ? -2.561 -0.343 -15.437 1.00 97.94 88 LYS A C 1
ATOM 701 O O . LYS A 1 88 ? -3.354 0.100 -16.266 1.00 97.94 88 LYS A O 1
ATOM 706 N N . HIS A 1 89 ? -1.829 0.433 -14.633 1.00 97.81 89 HIS A N 1
ATOM 707 C CA . HIS A 1 89 ? -2.036 1.886 -14.504 1.00 97.81 89 HIS A CA 1
ATOM 708 C C . HIS A 1 89 ? -0.997 2.765 -15.204 1.00 97.81 89 HIS A C 1
ATOM 710 O O . HIS A 1 89 ? -1.347 3.866 -15.624 1.00 97.81 89 HIS A O 1
ATOM 716 N N . LEU A 1 90 ? 0.245 2.302 -15.360 1.00 97.12 90 LEU A N 1
ATOM 717 C CA . LEU A 1 90 ? 1.339 3.036 -16.015 1.00 97.12 90 LEU A CA 1
ATOM 718 C C . LEU A 1 90 ? 1.871 2.349 -17.283 1.00 97.12 90 LEU A C 1
ATOM 720 O O . LEU A 1 90 ? 2.575 2.979 -18.070 1.00 97.12 90 LEU A O 1
ATOM 724 N N . GLY A 1 91 ? 1.483 1.097 -17.534 1.00 97.62 91 GLY A N 1
ATOM 725 C CA . GLY A 1 91 ? 1.854 0.350 -18.735 1.00 97.62 91 GLY A CA 1
ATOM 726 C C . GLY A 1 91 ? 3.115 -0.500 -18.581 1.00 97.62 91 GLY A C 1
ATOM 727 O O . GLY A 1 91 ? 3.729 -0.565 -17.516 1.00 97.62 91 GLY A O 1
ATOM 728 N N . ASP A 1 92 ? 3.471 -1.188 -19.668 1.00 98.25 92 ASP A N 1
ATOM 729 C CA . ASP A 1 92 ? 4.500 -2.234 -19.657 1.00 98.25 92 ASP A CA 1
ATOM 730 C C . ASP A 1 92 ? 5.896 -1.693 -19.331 1.00 98.25 92 ASP A C 1
ATOM 732 O O . ASP A 1 92 ? 6.602 -2.313 -18.554 1.00 98.25 92 ASP A O 1
ATOM 736 N N . GLU A 1 93 ? 6.276 -0.516 -19.838 1.00 97.81 93 GLU A N 1
ATOM 737 C CA . GLU A 1 93 ? 7.625 0.037 -19.625 1.00 97.81 93 GLU A CA 1
ATOM 738 C C . GLU A 1 93 ? 7.952 0.235 -18.136 1.00 97.81 93 GLU A C 1
ATOM 740 O O . GLU A 1 93 ? 8.983 -0.236 -17.660 1.00 97.81 93 GLU A O 1
ATOM 745 N N . ALA A 1 94 ? 7.054 0.880 -17.385 1.00 96.44 94 ALA A N 1
ATOM 746 C CA . ALA A 1 94 ? 7.241 1.102 -15.952 1.00 96.44 94 ALA A CA 1
ATOM 747 C C . ALA A 1 94 ? 7.192 -0.211 -15.157 1.00 96.44 94 ALA A C 1
ATOM 749 O O . ALA A 1 94 ? 7.946 -0.402 -14.206 1.00 96.44 94 ALA A O 1
ATOM 750 N N . ALA A 1 95 ? 6.305 -1.125 -15.551 1.00 98.12 95 ALA A N 1
ATOM 751 C CA . ALA A 1 95 ? 6.135 -2.394 -14.861 1.00 98.12 95 ALA A CA 1
ATOM 752 C C . ALA A 1 95 ? 7.296 -3.362 -15.092 1.00 98.12 95 ALA A C 1
ATOM 754 O O . ALA A 1 95 ? 7.702 -4.042 -14.156 1.00 98.12 95 ALA A O 1
ATOM 755 N N . ASP A 1 96 ? 7.823 -3.423 -16.313 1.00 98.44 96 ASP A N 1
ATOM 756 C CA . ASP A 1 96 ? 8.964 -4.264 -16.666 1.00 98.44 96 ASP A CA 1
ATOM 757 C C . ASP A 1 96 ? 10.222 -3.766 -15.944 1.00 98.44 96 ASP A C 1
ATOM 759 O O . ASP A 1 96 ? 10.952 -4.566 -15.370 1.00 98.44 96 ASP A O 1
ATOM 763 N N . HIS A 1 97 ? 10.416 -2.443 -15.863 1.00 97.81 97 HIS A N 1
ATOM 764 C CA . HIS A 1 97 ? 11.512 -1.857 -15.087 1.00 97.81 97 HIS A CA 1
ATOM 765 C C . HIS A 1 97 ? 11.405 -2.176 -13.587 1.00 97.81 97 HIS A C 1
ATOM 767 O O . HIS A 1 97 ? 12.375 -2.639 -12.989 1.00 97.81 97 HIS A O 1
ATOM 773 N N . MET A 1 98 ? 10.218 -2.008 -12.986 1.00 97.88 98 MET A N 1
ATOM 774 C CA . MET A 1 98 ? 9.978 -2.423 -11.597 1.00 97.88 98 MET A CA 1
ATOM 775 C C . MET A 1 98 ? 10.249 -3.920 -11.411 1.00 97.88 98 MET A C 1
ATOM 777 O O . MET A 1 98 ? 10.867 -4.308 -10.421 1.00 97.88 98 MET A O 1
ATOM 781 N N . GLN A 1 99 ? 9.782 -4.758 -12.339 1.00 98.38 99 GLN A N 1
ATOM 782 C CA . GLN A 1 99 ? 9.948 -6.206 -12.271 1.00 98.38 99 GLN A CA 1
ATOM 783 C C . GLN A 1 99 ? 11.428 -6.597 -12.275 1.00 98.38 99 GLN A C 1
ATOM 785 O O . GLN A 1 99 ? 11.867 -7.272 -11.345 1.00 98.38 99 GLN A O 1
ATOM 790 N N . ASP A 1 100 ? 12.186 -6.133 -13.269 1.00 98.38 100 ASP A N 1
ATOM 791 C CA . ASP A 1 100 ? 13.615 -6.421 -13.402 1.00 98.38 100 ASP A CA 1
ATOM 792 C C . ASP A 1 100 ? 14.375 -5.960 -12.149 1.00 98.38 100 ASP A C 1
ATOM 794 O O . ASP A 1 100 ? 15.142 -6.725 -11.560 1.00 98.38 100 ASP A O 1
ATOM 798 N N . PHE A 1 101 ? 14.102 -4.740 -11.670 1.00 98.06 101 PHE A N 1
ATOM 799 C CA . PHE A 1 101 ? 14.742 -4.208 -10.470 1.00 98.06 101 PHE A CA 1
ATOM 800 C C . PHE A 1 101 ? 14.430 -5.052 -9.227 1.00 98.06 101 PHE A C 1
ATOM 802 O O . PHE A 1 101 ? 15.334 -5.393 -8.458 1.00 98.06 101 PHE A O 1
ATOM 809 N N . CYS A 1 102 ? 13.156 -5.387 -9.006 1.00 97.81 102 CYS A N 1
ATOM 810 C CA . CYS A 1 102 ? 12.726 -6.144 -7.833 1.00 97.81 102 CYS A CA 1
ATOM 811 C C . CYS A 1 102 ? 13.309 -7.566 -7.828 1.00 97.81 102 CYS A C 1
ATOM 813 O O . CYS A 1 102 ? 13.729 -8.036 -6.769 1.00 97.81 102 CYS A O 1
ATOM 815 N N . GLU A 1 103 ? 13.386 -8.227 -8.988 1.00 97.81 103 GLU A N 1
ATOM 816 C CA . GLU A 1 103 ? 14.018 -9.544 -9.141 1.00 97.81 103 GLU A CA 1
ATOM 817 C C . GLU A 1 103 ? 15.536 -9.475 -8.873 1.00 97.81 103 GLU A C 1
ATOM 819 O O . GLU A 1 103 ? 16.076 -10.307 -8.138 1.00 97.81 103 GLU A O 1
ATOM 824 N N . GLU A 1 104 ? 16.233 -8.457 -9.395 1.00 97.88 104 GLU A N 1
ATOM 825 C CA . GLU A 1 104 ? 17.674 -8.256 -9.167 1.00 97.88 104 GLU A CA 1
ATOM 826 C C . GLU A 1 104 ? 18.023 -8.022 -7.687 1.00 97.88 104 GLU A C 1
ATOM 828 O O . GLU A 1 104 ? 19.090 -8.442 -7.224 1.00 97.88 104 GLU A O 1
ATOM 833 N N . HIS A 1 105 ? 17.118 -7.393 -6.933 1.00 96.81 105 HIS A N 1
ATOM 834 C CA . HIS A 1 105 ? 17.304 -7.069 -5.516 1.00 96.81 105 HIS A CA 1
ATOM 835 C C . HIS A 1 105 ? 16.655 -8.082 -4.556 1.00 96.81 105 HIS A C 1
ATOM 837 O O . HIS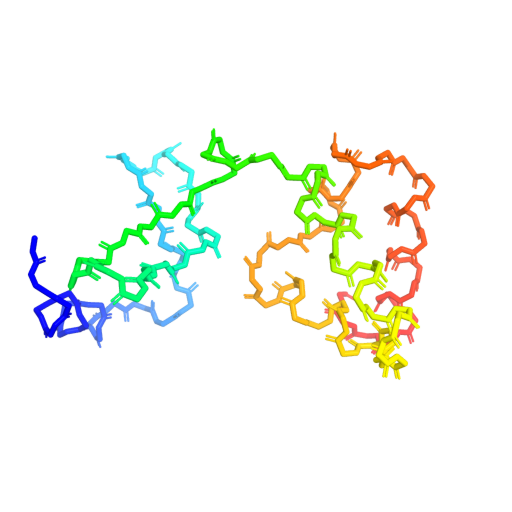 A 1 105 ? 16.809 -7.954 -3.339 1.00 96.81 105 HIS A O 1
ATOM 843 N N . GLY A 1 106 ? 15.984 -9.118 -5.075 1.00 96.25 106 GLY A N 1
ATOM 844 C CA . GLY A 1 106 ? 15.364 -10.182 -4.279 1.00 96.25 106 GLY A CA 1
ATOM 845 C C . GLY A 1 106 ? 14.146 -9.732 -3.469 1.00 96.25 106 GLY A C 1
ATOM 846 O O . GLY A 1 106 ? 13.919 -10.254 -2.375 1.00 96.25 106 GLY A O 1
ATOM 847 N N . LEU A 1 107 ? 13.397 -8.752 -3.980 1.00 95.00 107 LEU A N 1
ATOM 848 C CA . LEU A 1 107 ? 12.146 -8.279 -3.379 1.00 95.00 107 LEU A CA 1
ATOM 849 C C . LEU A 1 107 ? 10.951 -9.175 -3.733 1.00 95.00 107 LEU A C 1
ATOM 851 O O . LEU A 1 107 ? 9.996 -9.239 -2.957 1.00 95.00 107 LEU A O 1
ATOM 855 N N . ILE A 1 108 ? 11.010 -9.858 -4.884 1.00 92.19 108 ILE A N 1
ATOM 856 C CA . ILE A 1 108 ? 9.985 -10.782 -5.402 1.00 92.19 108 ILE A CA 1
ATOM 857 C C . ILE A 1 108 ? 10.601 -12.064 -5.966 1.00 92.19 108 ILE A C 1
ATOM 859 O O . ILE A 1 108 ? 11.807 -12.051 -6.303 1.00 92.19 108 ILE A O 1
#

Sequence (108 aa):
MKVKTLIKKLEKMDPEAEVRLHDKSGEPVLFVLCAKKYPDVWLQTEGDVDMSDEIQARFDDAIENGTDELDVYMEMLETGIDVPMVRKHLGDEAADHMQDFCEEHGLI

Secondary structure (DSSP, 8-state):
--HHHHHHHHTTS-TTSPPBSSSTTSPBEEEEE--TT----EEEEGGGS-HHHHHHHHHHHHHHHT--HHHHHHHHHHTT--HHHHHHHH-HHHHHHHHHHHHHHT--